Protein AF-A0AAP5JVV4-F1 (afdb_monomer_lite)

Organism: NCBI:txid1464

Foldseek 3Di:
DLVVCLVVLPDDDDDDPDDLVVVCVVPVVSSVSVCVSCPPPDDDDPDDCVPPPVNPPD

Structure (mmCIF, N/CA/C/O backbone):
data_AF-A0AAP5JVV4-F1
#
_entry.id   AF-A0AAP5JVV4-F1
#
loop_
_atom_site.group_PDB
_atom_site.id
_atom_site.type_symbol
_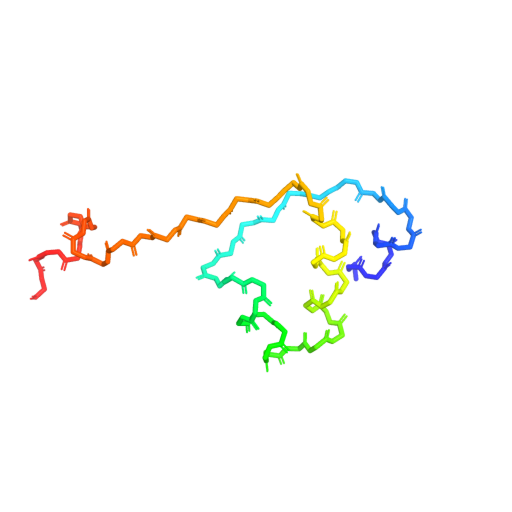atom_site.label_atom_id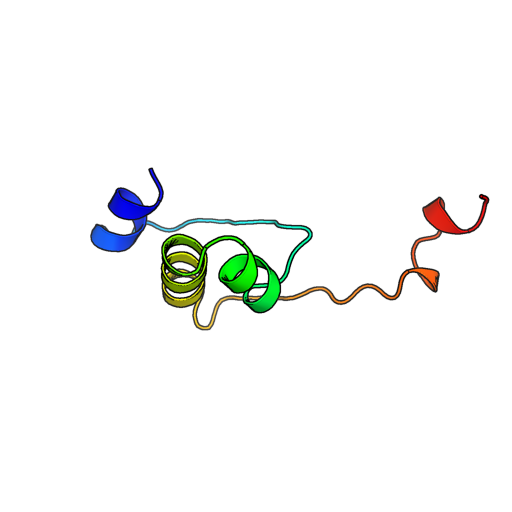
_atom_site.label_alt_id
_atom_site.label_comp_id
_atom_site.label_asym_id
_atom_site.label_entity_id
_atom_site.label_seq_id
_atom_site.pdbx_PDB_ins_code
_atom_site.Cartn_x
_atom_site.Cartn_y
_atom_site.Cartn_z
_atom_site.occupancy
_atom_site.B_iso_or_equiv
_atom_site.auth_seq_id
_atom_site.auth_comp_id
_atom_site.auth_asym_id
_atom_site.auth_atom_id
_atom_site.pdbx_PDB_model_num
ATOM 1 N N . MET A 1 1 ? 7.834 -2.321 13.732 1.00 70.31 1 MET A N 1
ATOM 2 C CA . MET A 1 1 ? 7.002 -1.092 13.784 1.00 70.31 1 MET A CA 1
ATOM 3 C C . MET A 1 1 ? 5.668 -1.220 13.032 1.00 70.31 1 MET A C 1
ATOM 5 O O . MET A 1 1 ? 4.645 -0.909 13.627 1.00 70.31 1 MET A O 1
ATOM 9 N N . ILE A 1 2 ? 5.637 -1.700 11.777 1.00 78.56 2 ILE A N 1
ATOM 10 C CA . ILE A 1 2 ? 4.395 -1.829 10.971 1.00 78.56 2 ILE A CA 1
ATOM 11 C C . ILE A 1 2 ? 3.352 -2.741 11.637 1.00 78.56 2 ILE A C 1
ATOM 13 O O . ILE A 1 2 ? 2.181 -2.385 11.702 1.00 78.56 2 ILE A O 1
ATOM 17 N N . ASN A 1 3 ? 3.783 -3.872 12.206 1.00 83.00 3 ASN A N 1
ATOM 18 C CA . ASN A 1 3 ? 2.875 -4.827 12.847 1.00 83.00 3 ASN A CA 1
ATOM 19 C C . ASN A 1 3 ? 2.071 -4.204 14.003 1.00 83.00 3 ASN A C 1
ATOM 21 O O . ASN A 1 3 ? 0.862 -4.374 14.074 1.00 83.00 3 ASN A O 1
ATOM 25 N N . TYR A 1 4 ? 2.724 -3.415 14.864 1.00 86.44 4 TYR A N 1
ATOM 26 C CA . TYR A 1 4 ? 2.048 -2.725 15.965 1.00 86.44 4 TYR A CA 1
ATOM 27 C C . TYR A 1 4 ? 0.969 -1.762 15.452 1.00 86.44 4 TYR A C 1
ATOM 29 O O . TYR A 1 4 ? -0.164 -1.802 15.918 1.00 86.44 4 TYR A O 1
ATOM 37 N N . ARG A 1 5 ? 1.285 -0.945 14.438 1.00 83.25 5 ARG A N 1
ATOM 38 C CA . ARG A 1 5 ? 0.315 -0.003 13.857 1.00 83.25 5 ARG A CA 1
ATOM 39 C C . ARG A 1 5 ? -0.838 -0.704 13.135 1.00 83.25 5 ARG A C 1
ATOM 41 O O . ARG A 1 5 ? -1.962 -0.223 13.216 1.00 83.25 5 ARG A O 1
ATOM 48 N N . ASN A 1 6 ? -0.578 -1.843 12.493 1.00 82.56 6 ASN A N 1
ATOM 49 C CA . ASN A 1 6 ? -1.609 -2.667 11.859 1.00 82.56 6 ASN A CA 1
ATOM 50 C C . ASN A 1 6 ? -2.581 -3.263 12.888 1.00 82.56 6 ASN A C 1
ATOM 52 O O . ASN A 1 6 ? -3.795 -3.133 12.723 1.00 82.56 6 ASN A O 1
ATOM 56 N N . LEU A 1 7 ? -2.047 -3.841 13.969 1.00 84.44 7 LEU A N 1
ATOM 57 C CA . LEU A 1 7 ? -2.838 -4.431 15.052 1.00 84.44 7 LEU A CA 1
ATOM 58 C C . LEU A 1 7 ? -3.657 -3.379 15.805 1.00 84.44 7 LEU A C 1
ATOM 60 O O . LEU A 1 7 ? -4.817 -3.616 16.118 1.00 84.44 7 LEU A O 1
ATOM 64 N N . GLN A 1 8 ? -3.067 -2.208 16.055 1.00 86.12 8 GLN A N 1
ATOM 65 C CA . GLN A 1 8 ? -3.704 -1.115 16.796 1.00 86.12 8 GLN A CA 1
ATOM 66 C C . GLN A 1 8 ? -4.519 -0.159 15.909 1.00 86.12 8 GLN A C 1
ATOM 68 O O . GLN A 1 8 ? -5.019 0.846 16.401 1.00 86.12 8 GLN A O 1
ATOM 73 N N . LYS A 1 9 ? -4.636 -0.439 14.601 1.00 80.75 9 LYS A N 1
ATOM 74 C CA . LYS A 1 9 ? -5.355 0.400 13.619 1.00 80.75 9 LYS A CA 1
ATOM 75 C C . LYS A 1 9 ? -4.950 1.880 13.661 1.00 80.75 9 LYS A C 1
ATOM 77 O O . LYS A 1 9 ? -5.772 2.771 13.465 1.00 80.75 9 LYS A O 1
ATOM 82 N N . LEU A 1 10 ? -3.667 2.146 13.898 1.00 85.38 10 LEU A N 1
ATOM 83 C CA . LEU A 1 10 ? -3.153 3.512 13.959 1.00 85.38 10 LEU A CA 1
ATOM 84 C C . LEU A 1 10 ? -3.010 4.087 12.542 1.00 85.38 10 LEU A C 1
ATOM 86 O O . LEU A 1 10 ? -2.499 3.385 11.661 1.00 85.38 10 LEU A O 1
ATOM 90 N N . PRO A 1 11 ? -3.408 5.353 12.312 1.00 82.81 11 PRO A N 1
ATOM 91 C CA . PRO A 1 11 ? -3.302 5.979 11.001 1.00 82.81 11 PRO A CA 1
ATOM 92 C C . PRO A 1 11 ? -1.838 6.083 10.557 1.00 82.81 11 PRO A C 1
ATOM 94 O O . PRO A 1 11 ? -0.935 6.324 11.364 1.00 82.81 11 PRO A O 1
ATOM 97 N N . MET A 1 12 ? -1.602 5.894 9.257 1.00 84.06 12 MET A N 1
ATOM 98 C CA . MET A 1 12 ? -0.281 5.999 8.636 1.00 84.06 12 MET A CA 1
ATOM 99 C C . MET A 1 12 ? -0.394 6.667 7.269 1.00 84.06 12 MET A C 1
ATOM 101 O O . MET A 1 12 ? -1.273 6.318 6.486 1.00 84.06 12 MET A O 1
ATOM 105 N N . LEU A 1 13 ? 0.536 7.574 6.973 1.00 86.50 13 LEU A N 1
ATOM 106 C CA . LEU A 1 13 ? 0.765 8.094 5.629 1.00 86.50 13 LEU A CA 1
ATOM 107 C C . LEU A 1 13 ? 2.021 7.427 5.067 1.00 86.50 13 LEU A C 1
ATOM 109 O O . LEU A 1 13 ? 3.070 7.446 5.710 1.00 86.50 13 LEU A O 1
ATOM 113 N N . ILE A 1 14 ? 1.906 6.822 3.887 1.00 84.12 14 ILE A N 1
ATOM 114 C CA . ILE A 1 14 ? 2.998 6.102 3.228 1.00 84.12 14 ILE A CA 1
ATOM 115 C C . ILE A 1 14 ? 3.127 6.648 1.810 1.00 84.12 14 ILE A C 1
ATOM 117 O O . ILE A 1 14 ? 2.148 6.683 1.069 1.00 84.12 14 ILE A O 1
ATOM 121 N N . SER A 1 15 ? 4.340 7.049 1.440 1.00 86.69 15 SER A N 1
ATOM 122 C CA . SER A 1 15 ? 4.722 7.357 0.063 1.00 86.69 15 SER A CA 1
ATOM 123 C C . SER A 1 15 ? 5.785 6.354 -0.374 1.00 86.69 15 SER A C 1
ATOM 125 O O . SER A 1 15 ? 6.655 5.996 0.420 1.00 86.69 15 SER A O 1
ATOM 127 N N . SER A 1 16 ? 5.683 5.863 -1.606 1.00 87.25 16 SER A N 1
ATOM 128 C CA . SER A 1 16 ? 6.568 4.839 -2.159 1.00 87.25 16 SER A CA 1
ATOM 129 C C . SER A 1 16 ? 6.655 4.995 -3.673 1.00 87.25 16 SER A C 1
ATOM 131 O O . SER A 1 16 ? 5.667 5.329 -4.325 1.00 87.25 16 SER A O 1
ATOM 133 N N . GLU A 1 17 ? 7.822 4.692 -4.240 1.00 87.81 17 GLU A N 1
ATOM 134 C CA . GLU A 1 17 ? 8.014 4.571 -5.692 1.00 87.81 17 GLU A CA 1
ATOM 135 C C . GLU A 1 17 ? 7.415 3.275 -6.261 1.00 87.81 17 GLU A C 1
ATOM 137 O O . GLU A 1 17 ? 7.329 3.096 -7.475 1.00 87.81 17 GLU A O 1
ATOM 142 N N . ARG A 1 18 ? 7.027 2.343 -5.384 1.00 87.12 18 ARG A N 1
ATOM 143 C CA . ARG A 1 18 ? 6.456 1.045 -5.740 1.00 87.12 18 ARG A CA 1
ATOM 144 C C . ARG A 1 18 ? 4.982 0.993 -5.380 1.00 87.12 18 ARG A C 1
ATOM 146 O O . ARG A 1 18 ? 4.589 1.408 -4.289 1.00 87.12 18 ARG A O 1
ATOM 153 N N . ASN A 1 19 ? 4.181 0.428 -6.276 1.00 89.19 19 ASN A N 1
ATOM 154 C CA . ASN A 1 19 ? 2.782 0.127 -5.988 1.00 89.19 19 ASN A CA 1
ATOM 155 C C . ASN A 1 19 ? 2.655 -1.110 -5.074 1.00 89.19 19 ASN A C 1
ATOM 157 O O . ASN A 1 19 ? 3.614 -1.855 -4.871 1.00 89.19 19 ASN A O 1
ATOM 161 N N . PHE A 1 20 ? 1.457 -1.359 -4.536 1.00 88.88 20 PHE A N 1
ATOM 162 C CA . PHE A 1 20 ? 1.242 -2.476 -3.610 1.00 88.88 20 PHE A CA 1
ATOM 163 C C . PHE A 1 20 ? 1.542 -3.855 -4.201 1.00 88.88 20 PHE A C 1
ATOM 165 O O . PHE A 1 20 ? 1.990 -4.720 -3.457 1.00 88.88 20 PHE A O 1
ATOM 172 N N . ALA A 1 21 ? 1.330 -4.074 -5.503 1.00 89.81 21 ALA A N 1
ATOM 173 C CA . ALA A 1 21 ? 1.665 -5.351 -6.133 1.00 89.81 21 ALA A CA 1
ATOM 174 C C . ALA A 1 21 ? 3.183 -5.586 -6.096 1.00 89.81 21 ALA A C 1
ATOM 176 O O . ALA A 1 21 ? 3.636 -6.606 -5.591 1.00 89.81 21 ALA A O 1
ATOM 177 N N . GLN A 1 22 ? 3.963 -4.577 -6.488 1.00 92.06 22 GLN A N 1
ATOM 178 C CA . GLN A 1 22 ? 5.426 -4.611 -6.415 1.00 92.06 22 GLN A CA 1
ATOM 179 C C . GLN A 1 22 ? 5.942 -4.739 -4.975 1.00 92.06 22 GLN A C 1
ATOM 181 O O . GLN A 1 22 ? 6.994 -5.323 -4.743 1.00 92.06 22 GLN A O 1
ATOM 186 N N . MET A 1 23 ? 5.234 -4.178 -3.991 1.00 92.06 23 MET A N 1
ATOM 187 C CA . MET A 1 23 ? 5.596 -4.336 -2.579 1.00 92.06 23 MET A CA 1
ATOM 188 C C . MET A 1 23 ? 5.338 -5.760 -2.074 1.00 92.06 23 MET A C 1
ATOM 190 O O . MET A 1 23 ? 6.145 -6.275 -1.309 1.00 92.06 23 MET A O 1
ATOM 194 N N . VAL A 1 24 ? 4.242 -6.392 -2.506 1.00 92.00 24 VAL A N 1
ATOM 195 C CA . VAL A 1 24 ? 3.920 -7.791 -2.178 1.00 92.00 24 VAL A CA 1
ATOM 196 C C . VAL A 1 24 ? 4.933 -8.756 -2.800 1.00 92.00 24 VAL A C 1
ATOM 198 O O . VAL A 1 24 ? 5.286 -9.736 -2.159 1.00 92.00 24 VAL A O 1
ATOM 201 N N . GLU A 1 25 ? 5.446 -8.461 -3.997 1.00 95.31 25 GLU A N 1
ATOM 202 C CA . GLU A 1 25 ? 6.526 -9.244 -4.621 1.00 95.31 25 GLU A CA 1
ATOM 203 C C . GLU A 1 25 ? 7.841 -9.199 -3.824 1.00 95.31 25 GLU A C 1
ATOM 205 O O . GLU A 1 25 ? 8.595 -10.167 -3.831 1.00 95.31 25 GLU A O 1
ATOM 210 N N . ILE A 1 26 ? 8.125 -8.082 -3.142 1.00 93.00 26 ILE A N 1
ATOM 211 C CA . ILE A 1 26 ? 9.323 -7.931 -2.300 1.00 93.00 26 ILE A CA 1
ATOM 212 C C . ILE A 1 26 ? 9.141 -8.658 -0.964 1.00 93.00 26 ILE A C 1
ATOM 214 O O . ILE A 1 26 ? 10.027 -9.388 -0.527 1.00 93.00 26 ILE A O 1
ATOM 218 N N . ASP A 1 27 ? 8.012 -8.417 -0.297 1.00 93.62 27 ASP A N 1
ATOM 219 C CA . ASP A 1 27 ? 7.653 -9.044 0.972 1.00 93.62 27 ASP A CA 1
ATOM 220 C C . ASP A 1 27 ? 6.129 -9.147 1.062 1.00 93.62 27 ASP A C 1
ATOM 222 O O . ASP A 1 27 ? 5.415 -8.163 1.295 1.00 93.62 27 ASP A O 1
ATOM 226 N N . GLU A 1 28 ? 5.626 -10.365 0.897 1.00 93.06 28 GLU A N 1
ATOM 227 C CA . GLU A 1 28 ? 4.195 -10.642 0.906 1.00 93.06 28 GLU A CA 1
ATOM 228 C C . GLU A 1 28 ? 3.546 -10.279 2.248 1.00 93.06 28 GLU A C 1
ATOM 230 O O . GLU A 1 28 ? 2.454 -9.703 2.290 1.00 93.06 28 GLU A O 1
ATOM 235 N N . ALA A 1 29 ? 4.221 -10.562 3.363 1.00 91.69 29 ALA A N 1
ATOM 236 C CA . ALA A 1 29 ? 3.678 -10.363 4.700 1.00 91.69 29 ALA A CA 1
ATOM 237 C C . ALA A 1 29 ? 3.609 -8.877 5.082 1.00 91.69 29 ALA A C 1
ATOM 239 O O . ALA A 1 29 ? 2.699 -8.454 5.801 1.00 91.69 29 ALA A O 1
ATOM 240 N N . ILE A 1 30 ? 4.568 -8.061 4.651 1.00 90.06 30 ILE A N 1
ATOM 241 C CA . ILE A 1 30 ? 4.544 -6.611 4.870 1.00 90.06 30 ILE A CA 1
ATOM 242 C C . ILE A 1 30 ? 3.610 -5.948 3.856 1.00 90.06 30 ILE A C 1
ATOM 244 O O . ILE A 1 30 ? 2.761 -5.144 4.250 1.00 90.06 30 ILE A O 1
ATOM 248 N N . GLY A 1 31 ? 3.716 -6.307 2.575 1.00 91.31 31 GLY A N 1
ATOM 249 C CA . GLY A 1 31 ? 2.912 -5.739 1.496 1.00 91.31 31 GLY A CA 1
ATOM 250 C C . GLY A 1 31 ? 1.413 -5.948 1.705 1.00 91.31 31 GLY A C 1
ATOM 251 O O . GLY A 1 31 ? 0.640 -4.994 1.595 1.00 91.31 31 GLY A O 1
ATOM 252 N N . SER A 1 32 ? 0.997 -7.155 2.103 1.00 90.62 32 SER A N 1
ATOM 253 C CA . SER A 1 32 ? -0.406 -7.453 2.428 1.00 90.62 32 SER A CA 1
ATOM 254 C C . SER A 1 32 ? -0.929 -6.610 3.595 1.00 90.62 32 SER A C 1
ATOM 256 O O . SER A 1 32 ? -1.983 -5.988 3.473 1.00 90.62 32 SER A O 1
ATOM 258 N N . ARG A 1 33 ? -0.170 -6.493 4.695 1.00 90.75 33 ARG A N 1
ATOM 259 C CA . ARG A 1 33 ? -0.556 -5.674 5.859 1.00 90.75 33 ARG A CA 1
ATOM 260 C C . ARG A 1 33 ? -0.703 -4.197 5.514 1.00 90.75 33 ARG A C 1
ATOM 262 O O . ARG A 1 33 ? -1.612 -3.544 6.025 1.00 90.75 33 ARG A O 1
ATOM 269 N N . LEU A 1 34 ? 0.188 -3.659 4.684 1.00 90.06 34 LEU A N 1
ATOM 270 C CA . LEU A 1 34 ? 0.112 -2.263 4.256 1.00 90.06 34 LEU A CA 1
ATOM 271 C C . LEU A 1 34 ? -1.079 -2.039 3.317 1.00 90.06 34 LEU A C 1
ATOM 273 O O . LEU A 1 34 ? -1.806 -1.063 3.494 1.00 90.06 34 LEU A O 1
ATOM 277 N N . ARG A 1 35 ? -1.335 -2.970 2.387 1.00 88.75 35 ARG A N 1
ATOM 278 C CA . ARG A 1 35 ? -2.510 -2.933 1.505 1.00 88.75 35 ARG A CA 1
ATOM 279 C C . ARG A 1 35 ? -3.814 -2.966 2.300 1.00 88.75 35 ARG A C 1
ATOM 281 O O . ARG A 1 35 ? -4.719 -2.189 2.013 1.00 88.75 35 ARG A O 1
ATOM 288 N N . ASP A 1 36 ? -3.900 -3.824 3.313 1.00 88.38 36 ASP A N 1
ATOM 289 C CA . ASP A 1 36 ? -5.083 -3.930 4.170 1.00 88.38 36 ASP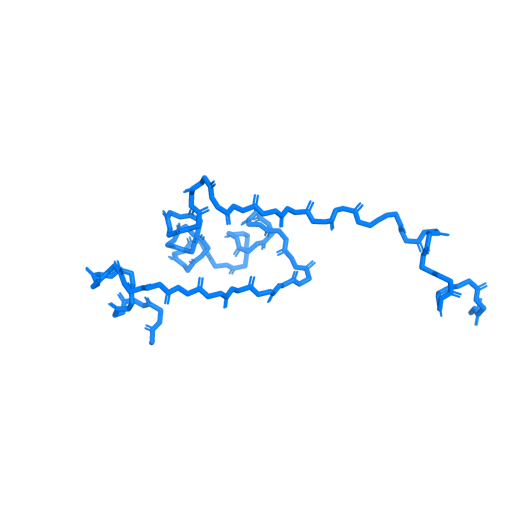 A CA 1
ATOM 290 C C . ASP A 1 36 ? -5.316 -2.660 4.997 1.00 88.38 36 ASP A C 1
ATOM 292 O O . ASP A 1 36 ? -6.461 -2.262 5.202 1.00 88.38 36 ASP A O 1
ATOM 296 N N . MET A 1 37 ? -4.247 -1.989 5.439 1.00 86.50 37 MET A N 1
ATOM 297 C CA . MET A 1 37 ? -4.350 -0.708 6.149 1.00 86.50 37 MET A CA 1
ATOM 298 C C . MET A 1 37 ? -4.726 0.464 5.243 1.00 86.50 37 MET A C 1
ATOM 300 O O . MET A 1 37 ? -5.399 1.384 5.697 1.00 86.50 37 MET A O 1
ATOM 304 N N . ALA A 1 38 ? -4.290 0.445 3.985 1.00 84.75 38 ALA A N 1
ATOM 305 C CA . ALA A 1 38 ? -4.535 1.512 3.018 1.00 84.75 38 ALA A CA 1
ATOM 306 C C . ALA A 1 38 ? -5.783 1.269 2.148 1.00 84.75 38 ALA A C 1
ATOM 308 O O . ALA A 1 38 ? -6.058 2.035 1.217 1.00 84.75 38 ALA A O 1
ATOM 309 N N . ARG A 1 39 ? -6.541 0.197 2.417 1.00 81.56 39 ARG A N 1
ATOM 310 C CA . ARG A 1 39 ? -7.701 -0.212 1.621 1.00 81.56 39 ARG A CA 1
ATOM 311 C C . ARG A 1 39 ? -8.729 0.922 1.558 1.00 81.56 39 ARG A C 1
ATOM 313 O O . ARG A 1 39 ? -9.235 1.366 2.580 1.00 81.56 39 ARG A O 1
ATOM 320 N N . GLY A 1 40 ? -9.026 1.390 0.345 1.00 73.88 40 GLY A N 1
ATOM 321 C CA . GLY A 1 40 ? -9.952 2.506 0.103 1.00 73.88 40 GLY A CA 1
ATOM 322 C C . GLY A 1 40 ? -9.350 3.910 0.260 1.00 73.88 40 GLY A C 1
ATOM 323 O O . GLY A 1 40 ? -10.009 4.881 -0.087 1.00 73.88 40 GLY A O 1
ATOM 324 N N . MET A 1 41 ? -8.098 4.030 0.714 1.00 81.31 41 MET A N 1
ATOM 325 C CA . MET A 1 41 ? -7.363 5.297 0.867 1.00 81.31 41 MET A CA 1
ATOM 326 C C . MET A 1 41 ? -6.004 5.234 0.154 1.00 81.31 41 MET A C 1
ATOM 328 O O . MET A 1 41 ? -4.984 5.682 0.671 1.00 81.31 41 MET A O 1
ATOM 332 N N . THR A 1 42 ? -5.974 4.623 -1.031 1.00 83.44 42 THR A N 1
ATOM 333 C CA . THR A 1 42 ? -4.759 4.475 -1.840 1.00 83.44 42 THR A CA 1
ATOM 334 C C . THR A 1 42 ? -4.891 5.271 -3.127 1.00 83.44 42 THR A C 1
ATOM 336 O O . THR A 1 42 ? -5.830 5.060 -3.890 1.00 83.44 42 THR A O 1
ATOM 339 N N . VAL A 1 43 ? -3.907 6.126 -3.400 1.00 83.56 43 VAL A N 1
ATOM 340 C CA . VAL A 1 43 ? -3.723 6.764 -4.706 1.00 83.56 43 VAL A CA 1
ATOM 341 C C . VAL A 1 43 ? -2.411 6.254 -5.285 1.00 83.56 43 VAL A C 1
ATOM 343 O O . VAL A 1 43 ? -1.359 6.392 -4.666 1.00 83.56 43 VAL A O 1
ATOM 346 N N . THR A 1 44 ? -2.464 5.642 -6.466 1.00 81.81 44 THR A N 1
ATOM 347 C CA . THR A 1 44 ? -1.262 5.258 -7.214 1.00 81.81 44 THR A CA 1
ATOM 348 C C . THR A 1 44 ? -1.059 6.252 -8.341 1.00 81.81 44 THR A C 1
ATOM 350 O O . THR A 1 44 ? -1.850 6.309 -9.279 1.00 81.81 44 THR A O 1
ATOM 353 N N . ILE A 1 45 ? 0.006 7.043 -8.242 1.00 79.31 45 ILE A N 1
ATOM 354 C CA . ILE A 1 45 ? 0.398 7.969 -9.300 1.00 79.31 45 ILE A CA 1
ATOM 355 C C . ILE A 1 45 ? 1.221 7.174 -10.308 1.00 79.31 45 ILE A C 1
ATOM 357 O O . ILE A 1 45 ? 2.399 6.898 -10.090 1.00 79.31 45 ILE A O 1
ATOM 361 N N . ILE A 1 46 ? 0.587 6.775 -11.406 1.00 73.94 46 ILE A N 1
ATOM 362 C CA . ILE A 1 46 ? 1.285 6.158 -12.531 1.00 73.94 46 ILE A CA 1
ATOM 363 C C . ILE A 1 46 ? 1.827 7.300 -13.389 1.00 73.94 46 ILE A C 1
ATOM 365 O O . ILE A 1 46 ? 1.130 7.848 -14.239 1.00 73.94 46 ILE A O 1
ATOM 369 N N . GLY A 1 47 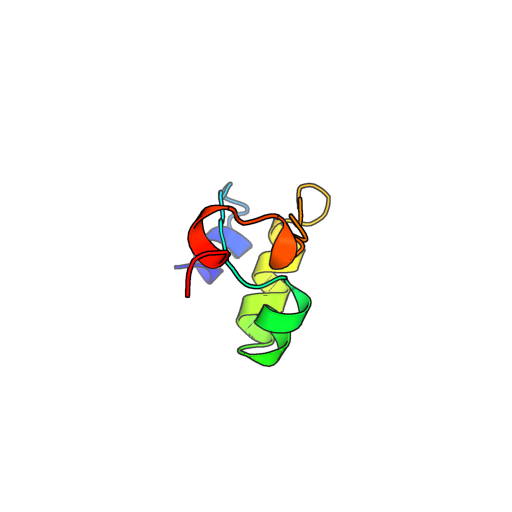? 3.062 7.716 -13.113 1.00 66.62 47 GLY A N 1
ATOM 370 C CA . GLY A 1 47 ? 3.769 8.647 -13.984 1.00 66.62 47 GLY A CA 1
ATOM 371 C C . GLY A 1 47 ? 4.184 7.944 -15.274 1.00 66.62 47 GLY A C 1
ATOM 372 O O . GLY A 1 47 ? 4.798 6.879 -15.222 1.00 66.62 47 GLY A O 1
ATOM 373 N N . ASN A 1 48 ? 3.902 8.544 -16.432 1.00 62.06 48 ASN A N 1
ATOM 374 C CA . ASN A 1 48 ? 4.660 8.206 -17.630 1.00 62.06 48 ASN A CA 1
ATOM 375 C C . ASN A 1 48 ? 6.072 8.798 -17.456 1.00 62.06 48 ASN A C 1
ATOM 377 O O . ASN A 1 48 ? 6.194 9.995 -17.182 1.00 62.06 48 ASN A O 1
ATOM 381 N N . LYS A 1 49 ? 7.128 7.982 -17.585 1.00 57.47 49 LYS A N 1
ATOM 382 C CA . LYS A 1 49 ? 8.527 8.449 -17.507 1.00 57.47 49 LYS A CA 1
ATOM 383 C C . LYS A 1 49 ? 8.773 9.645 -18.440 1.00 57.47 49 LYS A C 1
ATOM 385 O O . LYS A 1 49 ? 9.500 10.560 -18.066 1.00 57.47 49 LYS A O 1
ATOM 390 N N . ASP A 1 50 ? 8.061 9.700 -19.565 1.00 56.28 50 ASP A N 1
ATOM 391 C CA . ASP A 1 50 ? 8.152 10.755 -20.583 1.00 56.28 50 ASP A CA 1
ATOM 392 C C . ASP A 1 50 ? 7.610 12.131 -20.143 1.00 56.28 50 ASP A C 1
ATOM 394 O O . ASP A 1 50 ? 7.864 13.149 -20.801 1.00 56.28 50 ASP A O 1
ATOM 398 N N . LEU A 1 51 ? 6.839 12.185 -19.050 1.00 55.53 51 LEU A N 1
ATOM 399 C CA . LEU A 1 51 ? 6.284 13.421 -18.477 1.00 55.53 51 LEU A CA 1
ATOM 400 C C . LEU A 1 51 ? 7.183 14.022 -17.390 1.00 55.53 51 LEU A C 1
ATOM 402 O O . LEU A 1 51 ? 6.953 15.147 -16.945 1.00 55.53 51 LEU A O 1
ATOM 406 N N . ASN A 1 52 ? 8.223 13.300 -16.970 1.00 59.72 52 ASN A N 1
ATOM 407 C CA . ASN A 1 52 ? 9.196 13.803 -16.017 1.00 59.72 52 ASN A CA 1
ATOM 408 C C . ASN A 1 52 ? 10.184 14.703 -16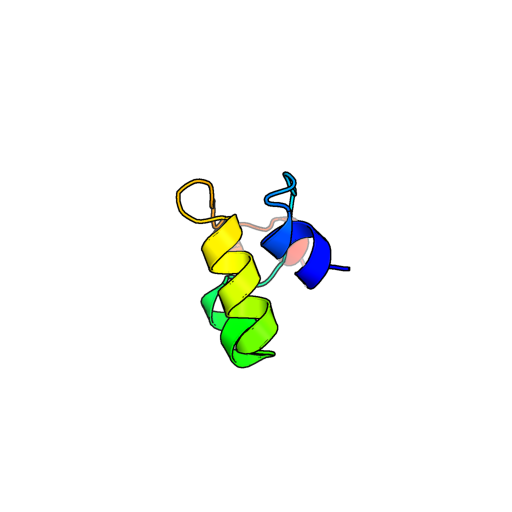.765 1.00 59.72 52 ASN A C 1
ATOM 410 O O . ASN A 1 52 ? 11.148 14.231 -17.360 1.00 59.72 52 ASN A O 1
ATOM 414 N N . TYR A 1 53 ? 9.948 16.018 -16.740 1.00 61.75 53 TYR A N 1
ATOM 415 C CA . TYR A 1 53 ? 10.810 16.992 -17.424 1.00 61.75 53 TYR A CA 1
ATOM 416 C C . TYR A 1 53 ? 12.292 16.869 -17.011 1.00 61.75 53 TYR A C 1
ATOM 418 O O . TYR A 1 53 ? 13.174 17.130 -17.816 1.00 61.75 53 TYR A O 1
ATOM 426 N N . ARG A 1 54 ? 12.564 16.394 -15.784 1.00 62.66 54 ARG A N 1
ATOM 427 C CA . ARG A 1 54 ? 13.913 16.131 -15.243 1.00 62.66 54 ARG A CA 1
ATOM 428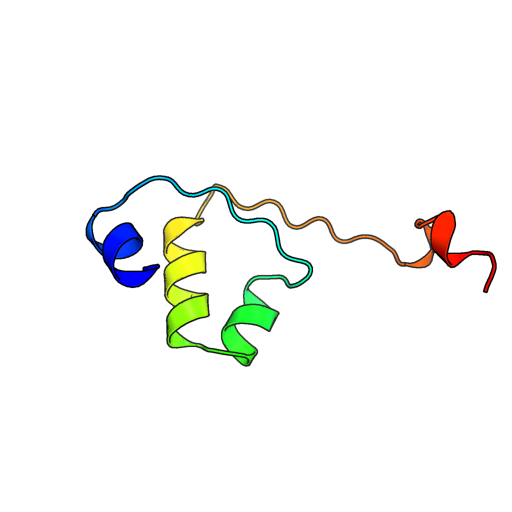 C C . ARG A 1 54 ? 14.617 14.913 -15.851 1.00 62.66 54 ARG A C 1
ATOM 430 O O . ARG A 1 54 ? 15.818 14.782 -15.683 1.00 62.66 54 ARG A O 1
ATOM 437 N N . MET A 1 55 ? 13.879 14.012 -16.500 1.00 61.31 55 MET A N 1
ATOM 438 C CA . MET A 1 55 ? 14.418 12.817 -17.165 1.00 61.31 55 MET A CA 1
ATOM 439 C C . MET A 1 55 ? 14.510 12.980 -18.692 1.00 61.31 55 MET A C 1
ATOM 441 O O . MET A 1 55 ? 14.886 12.029 -19.367 1.00 61.31 55 MET A O 1
ATOM 445 N N . ARG A 1 56 ? 14.160 14.154 -19.247 1.00 59.25 56 ARG A N 1
ATOM 446 C CA . ARG A 1 56 ? 14.225 14.425 -20.696 1.00 59.25 56 ARG A CA 1
ATOM 447 C C . ARG A 1 56 ? 15.613 14.830 -21.207 1.00 59.25 56 ARG A C 1
ATOM 449 O O . ARG A 1 56 ? 15.820 14.780 -22.411 1.00 59.25 56 ARG A O 1
ATOM 456 N N . GLU A 1 57 ? 16.537 15.216 -20.331 1.00 52.84 57 GLU A N 1
ATOM 457 C CA . GLU A 1 57 ? 17.900 15.636 -20.700 1.00 52.84 57 GLU A CA 1
ATOM 458 C C . GLU A 1 57 ? 18.950 14.683 -20.113 1.00 52.84 57 GLU A C 1
ATOM 460 O O . GLU A 1 57 ? 19.758 15.063 -19.266 1.00 52.84 57 GLU A O 1
ATOM 465 N N . GLY A 1 58 ? 18.885 13.418 -20.530 1.00 51.38 58 GLY A N 1
ATOM 466 C CA . GLY A 1 58 ? 19.913 12.404 -20.287 1.00 51.38 58 GLY A CA 1
ATOM 467 C C . GLY A 1 58 ? 20.459 11.877 -21.600 1.00 51.38 58 GLY A C 1
ATOM 468 O O . GLY A 1 58 ? 19.620 11.580 -22.479 1.00 51.38 58 GLY A O 1
#

Radius of gyration: 14.46 Å; chains: 1; bounding box: 30×28×38 Å

pLDDT: mean 80.43, std 12.14, range [51.38, 95.31]

Secondary structure (DSSP, 8-state):
-HHHHHHTT-------SS-HHHHHHH-HHHHHHHHHHSTT--------GGG-GGGS--

Sequence (58 aa):
MINYRNLQKLPMLISSERNFAQMVEIDEAIGSRLRDMARGMTVTIIGNKDLNYRMREG